Protein AF-A0AAV4F863-F1 (afdb_monomer)

Mean predicted aligned error: 8.53 Å

Sequence (100 aa):
METRATRRLALLKKLAGTTWAIDSSILRRIYTGAVKSTMEHGNTAWATAAKTNTTRLCKVQNSGLRLITGAMKTTPIEEMKIYSNIRPLDNRGDEKICTQ

Organism: NCBI:txid1093978

Foldseek 3Di:
DLVQLVVLLVVLLVVLVVDPPDQLVNSLVSCCVRNVVVVLVCVVVVLPDDLVVLQSSLVSVLSSLCSSVVDDPPDQSVVSCVVSVDDDRPDVPPPPSNRD

Radius of gyration: 13.15 Å; Cα contacts (8 Å, |Δi|>4): 69; chains: 1; bounding box: 24×20×40 Å

pLDDT: mean 71.77, std 11.42, range [39.84, 85.94]

Secondary structure (DSSP, 8-state):
-HHHHHHHHHHHHHHHHH-TT--HHHHHHHIIIIIIHHHHTTGGGTTT--HHHHHHHHHHHHHHHHHHHT--TTS-HHHHHHHHTPPPP--TT-TTTT--

Structure (mmCIF, N/CA/C/O backbone):
data_AF-A0AAV4F863-F1
#
_entry.id   AF-A0AAV4F863-F1
#
loop_
_atom_site.group_PDB
_atom_site.id
_atom_site.type_symbol
_atom_site.label_atom_id
_atom_site.label_alt_id
_atom_site.label_comp_id
_atom_site.label_asym_id
_atom_site.label_entity_id
_atom_site.label_seq_id
_atom_site.pdbx_PDB_ins_code
_atom_site.Cartn_x
_atom_site.Cartn_y
_atom_site.Cartn_z
_atom_site.occupancy
_atom_site.B_iso_or_equiv
_atom_site.auth_seq_id
_atom_site.auth_comp_id
_atom_site.auth_asym_id
_atom_site.auth_atom_id
_atom_site.pdbx_PDB_model_num
ATOM 1 N N . MET A 1 1 ? 7.396 1.927 12.871 1.00 57.34 1 MET A N 1
ATOM 2 C CA . MET A 1 1 ? 7.192 0.931 11.790 1.00 57.34 1 MET A CA 1
ATOM 3 C C . MET A 1 1 ? 6.351 1.480 10.640 1.00 57.34 1 MET A C 1
ATOM 5 O O . MET A 1 1 ? 6.788 1.359 9.502 1.00 57.34 1 MET A O 1
ATOM 9 N N . GLU A 1 2 ? 5.231 2.164 10.907 1.00 62.75 2 GLU A N 1
ATOM 10 C CA . GLU A 1 2 ? 4.397 2.825 9.878 1.00 62.75 2 GLU A CA 1
ATOM 11 C C . GLU A 1 2 ? 5.213 3.713 8.915 1.00 62.75 2 GLU A C 1
ATOM 13 O O . GLU A 1 2 ? 5.100 3.585 7.700 1.00 62.75 2 GLU A O 1
ATOM 18 N N . THR A 1 3 ? 6.147 4.514 9.441 1.00 72.00 3 THR A N 1
ATOM 19 C CA . THR A 1 3 ? 7.052 5.371 8.651 1.00 72.00 3 THR A CA 1
ATOM 20 C C . THR A 1 3 ? 7.941 4.594 7.673 1.00 72.00 3 THR A C 1
ATOM 22 O O . THR A 1 3 ? 8.343 5.123 6.641 1.00 72.00 3 THR A O 1
ATOM 25 N N . ARG A 1 4 ? 8.282 3.333 7.979 1.00 77.88 4 ARG A N 1
ATOM 26 C CA . ARG A 1 4 ? 9.069 2.476 7.076 1.00 77.88 4 ARG A CA 1
ATOM 27 C C . ARG A 1 4 ? 8.190 1.943 5.945 1.00 77.88 4 ARG A C 1
ATOM 29 O O . ARG A 1 4 ? 8.621 1.965 4.794 1.00 77.88 4 ARG A O 1
ATOM 36 N N . ALA A 1 5 ? 6.958 1.532 6.254 1.00 77.44 5 ALA A N 1
ATOM 37 C CA . ALA A 1 5 ? 5.992 1.071 5.258 1.00 77.44 5 ALA A CA 1
ATOM 38 C C . ALA A 1 5 ? 5.589 2.197 4.290 1.00 77.44 5 ALA A C 1
ATOM 40 O O . ALA A 1 5 ? 5.601 1.990 3.079 1.00 77.44 5 ALA A O 1
ATOM 41 N N . THR A 1 6 ? 5.332 3.411 4.789 1.00 80.31 6 THR A N 1
ATOM 42 C CA . THR A 1 6 ? 4.990 4.569 3.944 1.00 80.31 6 THR A CA 1
ATOM 43 C C . THR A 1 6 ? 6.149 5.009 3.053 1.00 80.31 6 THR A C 1
ATOM 45 O O . THR A 1 6 ? 5.928 5.306 1.882 1.00 80.31 6 THR A O 1
ATOM 48 N N . ARG A 1 7 ? 7.396 4.980 3.547 1.00 83.06 7 ARG A N 1
ATOM 49 C CA . ARG A 1 7 ? 8.590 5.226 2.716 1.00 83.06 7 ARG A CA 1
ATOM 50 C C . ARG A 1 7 ? 8.736 4.187 1.603 1.00 83.06 7 ARG A C 1
ATOM 52 O O . ARG A 1 7 ? 8.960 4.561 0.455 1.00 83.06 7 ARG A O 1
ATOM 59 N N . ARG A 1 8 ? 8.566 2.896 1.915 1.00 83.31 8 ARG A N 1
ATOM 60 C CA . ARG A 1 8 ? 8.598 1.815 0.911 1.00 83.31 8 ARG A CA 1
ATOM 61 C C . ARG A 1 8 ? 7.475 1.967 -0.117 1.00 83.31 8 ARG A C 1
ATOM 63 O O . ARG A 1 8 ? 7.719 1.794 -1.305 1.00 83.31 8 ARG A O 1
ATOM 70 N N . LEU A 1 9 ? 6.284 2.376 0.314 1.00 84.06 9 LEU A N 1
ATOM 71 C CA . LEU A 1 9 ? 5.162 2.671 -0.576 1.00 84.06 9 LEU A CA 1
ATOM 72 C C . LEU A 1 9 ? 5.434 3.893 -1.467 1.00 84.06 9 LEU A C 1
ATOM 74 O O . LEU A 1 9 ? 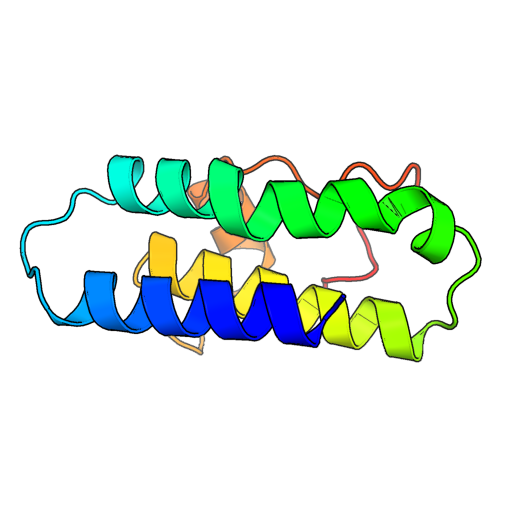5.097 3.874 -2.645 1.00 84.06 9 LEU A O 1
ATOM 78 N N . ALA A 1 10 ? 6.090 4.933 -0.950 1.00 84.62 10 ALA A N 1
ATOM 79 C CA . ALA A 1 10 ? 6.497 6.088 -1.749 1.00 84.62 10 ALA A CA 1
ATOM 80 C C . ALA A 1 10 ? 7.536 5.716 -2.821 1.00 84.62 10 ALA A C 1
ATOM 82 O O . ALA A 1 10 ? 7.448 6.204 -3.946 1.00 84.62 10 ALA A O 1
ATOM 83 N N . LEU A 1 11 ? 8.482 4.824 -2.506 1.00 83.88 11 LEU A N 1
ATOM 84 C CA . LEU A 1 11 ? 9.424 4.272 -3.487 1.00 83.88 11 LEU A CA 1
ATOM 85 C C . LEU A 1 11 ? 8.703 3.435 -4.545 1.00 83.88 11 LEU A C 1
ATOM 87 O O . LEU A 1 11 ? 8.927 3.638 -5.734 1.00 83.88 11 LEU A O 1
ATOM 91 N N . LEU A 1 12 ? 7.781 2.567 -4.121 1.00 82.75 12 LEU A N 1
ATOM 92 C CA . LEU A 1 12 ? 6.929 1.796 -5.024 1.00 82.75 12 LEU A CA 1
ATOM 93 C C . LEU A 1 12 ? 6.137 2.717 -5.962 1.00 82.75 12 LEU A C 1
ATOM 95 O O . LEU A 1 12 ? 6.020 2.437 -7.148 1.00 82.75 12 LEU A O 1
ATOM 99 N N . LYS A 1 13 ? 5.636 3.847 -5.447 1.00 82.12 13 LYS A N 1
ATOM 100 C CA . LYS A 1 13 ? 4.900 4.850 -6.226 1.00 82.12 13 LYS A CA 1
ATOM 101 C C . LYS A 1 13 ? 5.781 5.554 -7.252 1.00 82.12 13 LYS A C 1
ATOM 103 O O . LYS A 1 13 ? 5.323 5.796 -8.363 1.00 82.12 13 LYS A O 1
ATOM 108 N N . LYS A 1 14 ? 7.029 5.871 -6.894 1.00 82.00 14 LYS A N 1
ATOM 109 C CA . LYS A 1 14 ? 8.008 6.399 -7.850 1.00 82.00 14 LYS A CA 1
ATOM 110 C C . LYS A 1 14 ? 8.277 5.377 -8.952 1.00 82.00 14 LYS A C 1
ATOM 112 O O . LYS A 1 14 ? 8.121 5.720 -10.111 1.00 82.00 14 LYS A O 1
ATOM 117 N N . LEU A 1 15 ? 8.552 4.121 -8.594 1.00 77.31 15 LEU A N 1
ATOM 118 C CA . LEU A 1 15 ? 8.783 3.038 -9.557 1.00 77.31 15 LEU A CA 1
ATOM 119 C C . LEU A 1 15 ? 7.593 2.847 -10.508 1.00 77.31 15 LEU A C 1
ATOM 121 O O . LEU A 1 15 ? 7.775 2.859 -11.719 1.00 77.31 15 LEU A O 1
ATOM 125 N N . ALA A 1 16 ? 6.371 2.774 -9.979 1.00 72.12 16 ALA A N 1
ATOM 126 C CA . ALA A 1 16 ? 5.160 2.651 -10.789 1.00 72.12 16 ALA A CA 1
ATOM 127 C C . ALA A 1 16 ? 4.941 3.838 -11.749 1.00 72.12 16 ALA A C 1
ATOM 129 O O . ALA A 1 16 ? 4.367 3.657 -12.815 1.00 72.12 16 ALA A O 1
ATOM 130 N N . GLY A 1 17 ? 5.386 5.047 -11.384 1.00 69.06 17 GLY A N 1
ATOM 131 C CA . GLY A 1 17 ? 5.282 6.235 -12.235 1.00 69.06 17 GLY A CA 1
ATOM 132 C C . GLY A 1 17 ? 6.422 6.400 -13.245 1.00 69.06 17 GLY A C 1
ATOM 133 O O . GLY A 1 17 ? 6.243 7.083 -14.246 1.00 69.06 17 GLY A O 1
ATOM 134 N N . THR A 1 18 ? 7.594 5.808 -12.994 1.00 66.81 18 THR A N 1
ATOM 135 C CA . THR A 1 18 ? 8.776 5.950 -13.865 1.00 66.81 18 THR A CA 1
ATOM 136 C C . THR A 1 18 ? 8.779 4.947 -15.017 1.00 66.81 18 THR A C 1
ATOM 138 O O . THR A 1 18 ? 9.293 5.238 -16.092 1.00 66.81 18 THR A O 1
ATOM 141 N N . THR A 1 19 ? 8.188 3.773 -14.826 1.00 55.06 19 THR A N 1
ATOM 142 C CA . THR A 1 19 ? 8.175 2.705 -15.830 1.00 55.06 19 THR A CA 1
ATOM 143 C C . THR A 1 19 ? 6.744 2.375 -16.215 1.00 55.06 19 THR A C 1
ATOM 145 O O . THR A 1 19 ? 6.067 1.595 -15.552 1.00 55.06 19 THR A O 1
ATOM 148 N N . TRP A 1 20 ? 6.325 2.946 -17.339 1.00 53.47 20 TRP A N 1
ATOM 149 C CA . TRP A 1 20 ? 5.068 2.687 -18.044 1.00 53.47 20 TRP A CA 1
ATOM 150 C C . TRP A 1 20 ? 4.852 1.209 -18.443 1.00 53.47 20 TRP A C 1
ATOM 152 O O . TRP A 1 20 ? 3.764 0.857 -18.881 1.00 53.47 20 TRP A O 1
ATOM 162 N N . ALA A 1 21 ? 5.864 0.350 -18.265 1.00 58.50 21 ALA A N 1
ATOM 163 C CA . ALA A 1 21 ? 5.859 -1.069 -18.622 1.00 58.50 21 ALA A CA 1
ATOM 164 C C . ALA A 1 21 ? 6.177 -2.017 -17.444 1.00 58.50 21 ALA A C 1
ATOM 166 O O . ALA A 1 21 ? 6.602 -3.150 -17.665 1.00 58.50 21 ALA A O 1
ATOM 167 N N . ILE A 1 22 ? 6.021 -1.588 -16.182 1.00 63.31 22 ILE A N 1
ATOM 168 C CA . ILE A 1 22 ? 6.038 -2.558 -15.075 1.00 63.31 22 ILE A CA 1
ATOM 169 C C . ILE A 1 22 ? 4.713 -3.314 -15.075 1.00 63.31 22 ILE A C 1
ATOM 171 O O . ILE A 1 2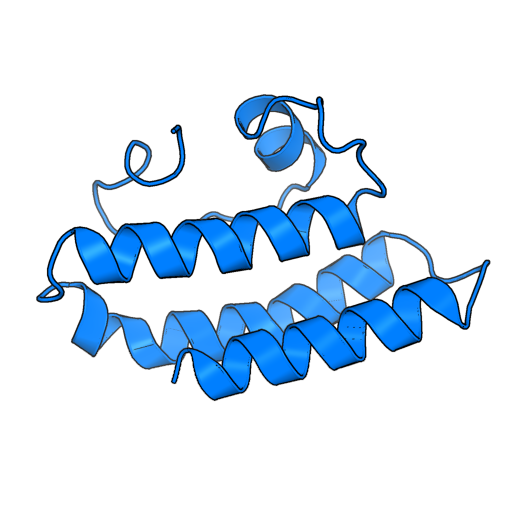2 ? 3.656 -2.745 -14.809 1.00 63.31 22 ILE A O 1
ATOM 175 N N . ASP A 1 23 ? 4.800 -4.617 -15.328 1.00 76.31 23 ASP A N 1
ATOM 176 C CA . ASP A 1 23 ? 3.678 -5.533 -15.186 1.00 76.31 23 ASP A CA 1
ATOM 177 C C . ASP A 1 23 ? 3.140 -5.516 -13.743 1.00 76.31 23 ASP A C 1
ATOM 179 O O . ASP A 1 23 ? 3.904 -5.505 -12.764 1.00 76.31 23 ASP A O 1
ATOM 183 N N . SER A 1 24 ? 1.812 -5.538 -13.591 1.00 74.56 24 SER A N 1
ATOM 184 C CA . SER A 1 24 ? 1.146 -5.511 -12.284 1.00 74.56 24 SER A CA 1
ATOM 185 C C . SER A 1 24 ? 1.617 -6.641 -11.356 1.00 74.56 24 SER A C 1
ATOM 187 O O . SER A 1 24 ? 1.601 -6.476 -10.134 1.00 74.56 24 SER A O 1
ATOM 189 N N . SER A 1 25 ? 2.087 -7.772 -11.896 1.00 78.69 25 SER A N 1
ATOM 190 C CA . SER A 1 25 ? 2.655 -8.883 -11.123 1.00 78.69 25 SER A CA 1
ATOM 191 C C . SER A 1 25 ? 3.987 -8.535 -10.451 1.00 78.69 25 SER A C 1
ATOM 193 O O . SER A 1 25 ? 4.209 -8.909 -9.296 1.00 78.69 25 SER A O 1
ATOM 195 N N . ILE A 1 26 ? 4.856 -7.768 -11.114 1.00 81.75 26 ILE A N 1
ATOM 196 C CA . ILE A 1 26 ? 6.142 -7.327 -10.557 1.00 81.75 26 ILE A CA 1
ATOM 197 C C . ILE A 1 26 ? 5.877 -6.330 -9.431 1.00 81.75 26 ILE A C 1
ATOM 199 O O . ILE A 1 26 ? 6.428 -6.459 -8.334 1.00 81.75 26 ILE A O 1
ATOM 203 N N . LEU A 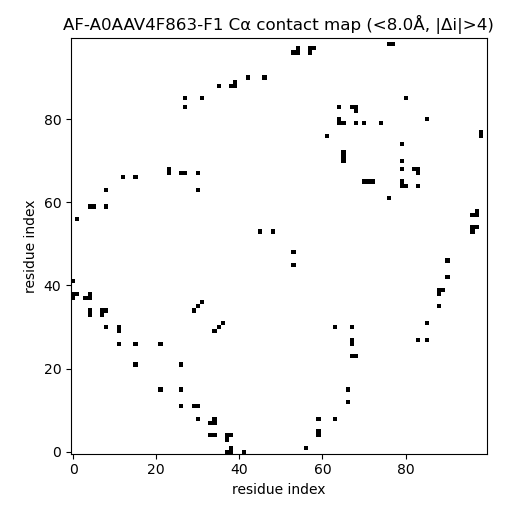1 27 ? 4.964 -5.385 -9.664 1.00 80.12 27 LEU A N 1
ATOM 204 C CA . LEU A 1 27 ? 4.575 -4.396 -8.664 1.00 80.12 27 LEU A CA 1
ATOM 205 C C . LEU A 1 27 ? 3.953 -5.063 -7.427 1.00 80.12 27 LEU A C 1
ATOM 207 O O . LEU A 1 27 ? 4.287 -4.711 -6.292 1.00 80.12 27 LEU A O 1
ATOM 211 N N . ARG A 1 28 ? 3.133 -6.101 -7.643 1.00 83.38 28 ARG A N 1
ATOM 212 C CA . ARG A 1 28 ? 2.584 -6.969 -6.593 1.00 83.38 28 ARG A CA 1
ATOM 213 C C . ARG A 1 28 ? 3.687 -7.667 -5.799 1.00 83.38 28 ARG A C 1
ATOM 215 O O . ARG A 1 28 ? 3.643 -7.681 -4.570 1.00 83.38 28 ARG A O 1
ATOM 222 N N . ARG A 1 29 ? 4.691 -8.225 -6.478 1.00 84.62 29 ARG A N 1
ATOM 223 C CA . ARG A 1 29 ? 5.791 -8.966 -5.843 1.00 84.62 29 ARG A CA 1
ATOM 224 C C . ARG A 1 29 ? 6.664 -8.057 -4.978 1.00 84.62 29 ARG A C 1
ATOM 2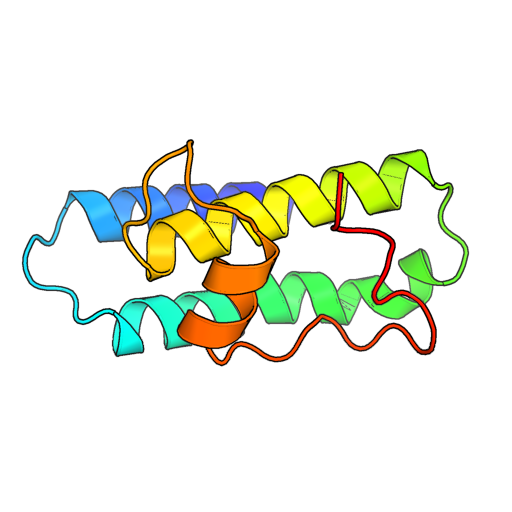26 O O . ARG A 1 29 ? 6.965 -8.410 -3.838 1.00 84.62 29 ARG A O 1
ATOM 233 N N . ILE A 1 30 ? 6.992 -6.863 -5.473 1.00 84.94 30 ILE A N 1
ATOM 234 C CA . ILE A 1 30 ? 7.746 -5.850 -4.719 1.00 84.94 30 ILE A CA 1
ATOM 235 C C . ILE A 1 30 ? 6.928 -5.364 -3.518 1.00 84.94 30 ILE A C 1
ATOM 237 O O . ILE A 1 30 ? 7.459 -5.261 -2.412 1.00 84.94 30 ILE A O 1
ATOM 241 N N . TYR A 1 31 ? 5.629 -5.107 -3.698 1.00 85.94 31 TYR A N 1
ATOM 242 C CA . TYR A 1 31 ? 4.753 -4.722 -2.595 1.00 85.94 31 TYR A CA 1
ATOM 243 C C . TYR A 1 31 ? 4.714 -5.780 -1.486 1.00 85.94 31 TYR A C 1
ATOM 245 O O . TYR A 1 31 ? 4.915 -5.444 -0.316 1.00 85.94 31 TYR A O 1
ATOM 253 N N . THR A 1 32 ? 4.513 -7.051 -1.840 1.00 83.75 32 THR A N 1
ATOM 254 C CA . THR A 1 32 ? 4.489 -8.156 -0.874 1.00 83.75 32 THR A CA 1
ATOM 255 C C . THR A 1 32 ? 5.833 -8.298 -0.153 1.00 83.75 32 THR A C 1
ATOM 257 O O . T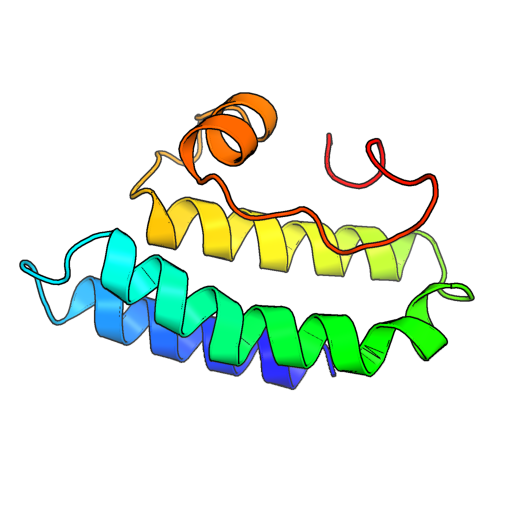HR A 1 32 ? 5.879 -8.351 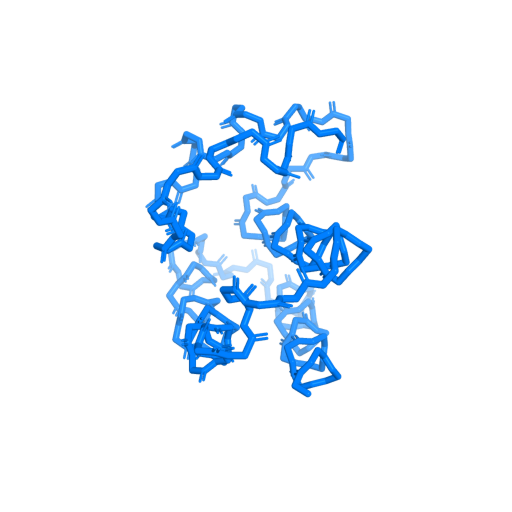1.073 1.00 83.75 32 THR A O 1
ATOM 260 N N . GLY A 1 33 ? 6.950 -8.277 -0.883 1.00 83.62 33 GLY A N 1
ATOM 261 C CA . GLY A 1 33 ? 8.275 -8.437 -0.279 1.00 83.62 33 GLY A CA 1
ATOM 262 C C . GLY A 1 33 ? 8.710 -7.255 0.594 1.00 83.62 33 GLY A C 1
ATOM 263 O O . GLY A 1 33 ? 9.337 -7.443 1.631 1.00 83.62 33 GLY A O 1
ATOM 264 N N . ALA A 1 34 ? 8.373 -6.023 0.205 1.00 83.56 34 ALA A N 1
ATOM 265 C CA . ALA A 1 34 ? 8.865 -4.832 0.887 1.00 83.56 34 ALA A CA 1
ATOM 266 C C . ALA A 1 34 ? 7.849 -4.261 1.882 1.00 83.56 34 ALA A C 1
ATOM 268 O O . ALA A 1 34 ? 8.184 -4.026 3.046 1.00 83.56 34 ALA A O 1
ATOM 269 N N . VAL A 1 35 ? 6.622 -3.990 1.443 1.00 82.06 35 VAL A N 1
ATOM 270 C CA . VAL A 1 35 ? 5.611 -3.314 2.265 1.00 82.06 35 VAL A CA 1
ATOM 271 C C . VAL A 1 35 ? 4.917 -4.325 3.172 1.00 82.06 35 VAL A C 1
ATOM 273 O O . VAL A 1 35 ? 4.921 -4.124 4.385 1.00 82.06 35 VAL A O 1
ATOM 276 N N . LYS A 1 36 ? 4.411 -5.438 2.619 1.00 81.25 36 LYS A N 1
ATOM 277 C CA . LYS A 1 36 ? 3.701 -6.469 3.397 1.00 81.25 36 LYS A CA 1
ATOM 278 C C . LYS A 1 36 ? 4.601 -7.136 4.435 1.00 81.25 36 LYS A C 1
ATOM 280 O O . LYS A 1 36 ? 4.210 -7.191 5.587 1.00 81.25 36 LYS A O 1
ATOM 285 N N . SER A 1 37 ? 5.839 -7.487 4.093 1.00 82.44 37 SER A N 1
ATOM 286 C CA . SER A 1 37 ? 6.787 -8.038 5.077 1.00 82.44 37 SER A CA 1
ATOM 287 C C . SER A 1 37 ? 7.083 -7.077 6.244 1.00 82.44 37 SER A C 1
ATOM 289 O O . SER A 1 37 ? 7.129 -7.491 7.399 1.00 82.44 37 SER A O 1
ATOM 291 N N . THR A 1 38 ? 7.225 -5.768 5.977 1.00 81.75 38 THR A N 1
ATOM 292 C CA . THR A 1 38 ? 7.419 -4.764 7.052 1.00 81.75 38 THR A CA 1
ATOM 293 C C . THR A 1 38 ? 6.190 -4.666 7.945 1.00 81.75 38 THR A C 1
ATOM 295 O O . THR A 1 38 ? 6.305 -4.376 9.135 1.00 81.75 38 THR A O 1
ATOM 298 N N . MET A 1 39 ? 5.020 -4.860 7.339 1.00 75.81 39 MET A N 1
ATOM 299 C CA . MET A 1 39 ? 3.757 -4.915 8.039 1.00 75.81 39 MET A CA 1
ATOM 300 C C . MET A 1 39 ? 3.697 -6.179 8.915 1.00 75.81 39 MET A C 1
ATOM 302 O O . MET A 1 39 ? 3.673 -6.074 10.132 1.00 75.81 39 MET A O 1
ATOM 306 N N . GLU A 1 40 ? 3.831 -7.368 8.341 1.00 76.56 40 GLU A N 1
ATOM 307 C CA . GLU A 1 40 ? 3.787 -8.650 9.063 1.00 76.56 40 GLU A CA 1
ATOM 308 C C . GLU A 1 40 ? 4.809 -8.745 10.208 1.00 76.56 40 GLU A C 1
ATOM 310 O O . GLU A 1 40 ? 4.511 -9.302 11.260 1.00 76.56 40 GLU A O 1
ATOM 315 N N . HIS A 1 41 ? 5.987 -8.132 10.069 1.00 77.00 41 HIS A N 1
ATOM 316 C CA . HIS A 1 41 ? 6.974 -8.079 11.151 1.00 77.00 41 HIS A CA 1
ATOM 317 C C . HIS A 1 41 ? 6.502 -7.274 12.378 1.00 77.00 41 HIS A C 1
ATOM 319 O O . HIS A 1 41 ? 6.962 -7.504 13.492 1.00 77.00 41 HIS A O 1
ATOM 325 N N . GLY A 1 42 ? 5.585 -6.323 12.191 1.00 69.44 42 GLY A N 1
ATOM 326 C CA . GLY A 1 42 ? 4.965 -5.553 13.268 1.00 69.44 42 GLY A CA 1
ATOM 327 C C . GLY A 1 42 ? 3.761 -6.235 13.921 1.00 69.44 42 GLY A C 1
ATOM 328 O O . GLY A 1 42 ? 3.200 -5.650 14.843 1.00 69.44 42 GLY A O 1
ATOM 329 N N . ASN A 1 43 ? 3.361 -7.432 13.474 1.00 65.06 43 ASN A N 1
ATOM 330 C CA . ASN A 1 43 ? 2.073 -8.036 13.830 1.00 65.06 43 ASN A CA 1
ATOM 331 C C . ASN A 1 43 ? 1.892 -8.297 15.335 1.00 65.06 43 ASN A C 1
ATOM 333 O O . ASN A 1 43 ? 0.819 -8.079 15.894 1.00 65.06 43 ASN A O 1
ATOM 337 N N . THR A 1 44 ? 2.965 -8.660 16.037 1.00 64.81 44 THR A N 1
ATOM 338 C CA . THR A 1 44 ? 2.951 -8.837 17.500 1.00 64.81 44 THR A CA 1
ATOM 339 C C . THR A 1 44 ? 2.612 -7.550 18.252 1.00 64.81 44 THR A C 1
ATOM 341 O O . THR A 1 44 ? 1.955 -7.602 19.287 1.00 64.81 44 THR A O 1
ATOM 344 N N . ALA A 1 45 ? 2.998 -6.389 17.718 1.00 65.12 45 ALA A N 1
ATOM 345 C CA . ALA A 1 45 ? 2.647 -5.085 18.277 1.00 65.12 45 ALA A CA 1
ATOM 346 C C . ALA A 1 45 ? 1.235 -4.619 17.874 1.00 65.12 45 ALA A C 1
ATOM 348 O O . ALA A 1 45 ? 0.776 -3.577 18.338 1.00 65.12 45 ALA A O 1
ATOM 349 N N . TRP A 1 46 ? 0.561 -5.341 16.976 1.00 63.84 46 TRP A N 1
ATOM 350 C CA . TRP A 1 46 ? -0.737 -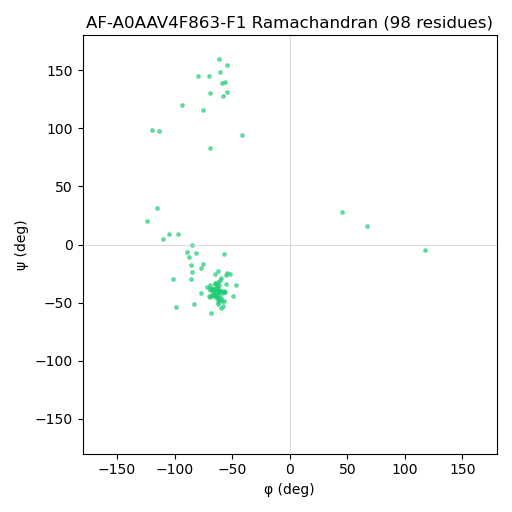4.956 16.422 1.00 63.84 46 TRP A CA 1
ATOM 351 C C . TRP A 1 46 ? -1.904 -5.690 17.044 1.00 63.84 46 TRP A C 1
ATOM 353 O O . TRP A 1 46 ? -2.967 -5.090 17.173 1.00 63.84 46 TRP A O 1
ATOM 363 N N . ALA A 1 47 ? -1.690 -6.924 17.503 1.00 61.81 47 ALA A N 1
ATOM 364 C CA . ALA A 1 47 ? -2.683 -7.670 18.272 1.00 61.81 47 ALA A CA 1
ATOM 365 C C . ALA A 1 47 ? -3.174 -6.899 19.517 1.00 61.81 47 ALA A C 1
ATOM 367 O O . ALA A 1 47 ? -4.289 -7.108 19.982 1.00 61.81 47 ALA A O 1
ATOM 368 N N . THR A 1 48 ? -2.357 -5.978 20.035 1.00 63.09 48 THR A N 1
ATOM 369 C CA . THR A 1 48 ? -2.645 -5.120 21.195 1.00 63.09 48 THR A CA 1
ATOM 370 C C . THR A 1 48 ? -2.851 -3.643 20.836 1.00 63.09 48 THR A C 1
ATOM 372 O O . THR A 1 48 ? -3.001 -2.808 21.729 1.00 63.09 48 THR A O 1
ATOM 375 N N . ALA A 1 49 ? -2.849 -3.279 19.550 1.00 64.25 49 ALA A N 1
ATOM 376 C CA . ALA A 1 49 ? -2.901 -1.881 19.137 1.00 64.25 49 ALA A CA 1
ATOM 377 C C . ALA A 1 49 ? -4.321 -1.291 19.184 1.00 64.25 49 ALA A C 1
ATOM 379 O O . ALA A 1 49 ? -5.312 -1.938 18.853 1.00 64.25 49 ALA A O 1
ATOM 380 N N . ALA A 1 50 ? -4.408 -0.006 19.539 1.00 68.06 50 ALA A N 1
ATOM 381 C CA . ALA A 1 50 ? -5.654 0.753 19.508 1.00 68.06 50 ALA A CA 1
ATOM 382 C C . ALA A 1 50 ? -6.247 0.822 18.087 1.00 68.06 50 ALA A C 1
ATOM 384 O O . ALA A 1 50 ? -5.507 0.927 17.106 1.00 68.06 50 ALA A O 1
ATOM 385 N N . LYS A 1 51 ? -7.586 0.872 17.984 1.00 69.12 51 LYS A N 1
ATOM 386 C CA . LYS A 1 51 ? -8.345 0.944 16.712 1.00 69.12 51 LYS A CA 1
ATOM 387 C C . LYS A 1 51 ? -7.803 1.993 15.729 1.00 69.12 51 LYS A C 1
ATOM 389 O O . LYS A 1 51 ? -7.790 1.771 14.523 1.00 69.12 51 LYS A O 1
ATOM 394 N N . THR A 1 52 ? -7.308 3.118 16.243 1.00 67.81 52 THR A N 1
ATOM 395 C CA . THR A 1 52 ? -6.712 4.208 15.456 1.00 67.81 52 THR A CA 1
ATOM 396 C C . THR A 1 52 ? -5.459 3.783 14.687 1.00 67.81 52 THR A C 1
ATOM 398 O O . THR A 1 52 ? -5.257 4.218 13.553 1.00 67.81 52 THR A O 1
ATOM 401 N N . ASN A 1 53 ? -4.626 2.920 15.268 1.00 71.75 53 ASN A N 1
ATOM 402 C CA . ASN A 1 53 ? -3.414 2.416 14.631 1.00 71.75 53 ASN A CA 1
ATOM 403 C C . ASN A 1 53 ? -3.758 1.424 13.507 1.00 71.75 53 ASN A C 1
ATOM 405 O O . ASN A 1 53 ? -3.148 1.455 12.438 1.00 71.75 53 ASN A O 1
ATOM 409 N N . THR A 1 54 ? -4.800 0.611 13.702 1.00 73.50 54 THR A N 1
ATOM 410 C CA . THR A 1 54 ? -5.277 -0.342 12.692 1.00 73.50 54 THR A CA 1
ATOM 411 C C . THR A 1 54 ? -5.908 0.366 11.490 1.00 73.50 54 THR A C 1
ATOM 413 O O . THR A 1 54 ? -5.613 0.018 10.348 1.00 73.50 54 THR A O 1
ATOM 416 N N . THR A 1 55 ? -6.670 1.448 11.704 1.00 76.31 55 THR A N 1
ATOM 417 C CA . THR A 1 55 ? -7.190 2.288 10.606 1.00 76.31 55 THR A CA 1
ATOM 418 C C . THR A 1 55 ? -6.069 2.917 9.773 1.00 76.31 55 THR A C 1
ATOM 420 O O . THR A 1 55 ? -6.156 2.975 8.544 1.00 76.31 55 THR A O 1
ATOM 423 N N . ARG A 1 56 ? -4.990 3.394 10.410 1.00 77.00 56 ARG A N 1
ATOM 424 C CA . ARG A 1 56 ? -3.834 3.962 9.692 1.00 77.00 56 ARG A CA 1
ATOM 425 C C . ARG A 1 56 ? -3.141 2.914 8.827 1.00 77.00 56 ARG A C 1
ATOM 427 O O . ARG A 1 56 ? -2.811 3.199 7.676 1.00 77.00 56 ARG A O 1
ATOM 434 N N . LEU A 1 57 ? -2.988 1.698 9.343 1.00 76.31 57 LEU A N 1
ATOM 435 C CA . LEU A 1 57 ? -2.424 0.579 8.596 1.00 76.31 57 LEU A CA 1
ATOM 436 C C . LEU A 1 57 ? -3.277 0.228 7.370 1.00 76.31 57 LEU A C 1
ATOM 438 O O . LEU A 1 57 ? -2.755 0.104 6.262 1.00 76.31 57 LEU A O 1
ATOM 442 N N . CYS A 1 58 ? -4.596 0.181 7.553 1.00 78.38 58 CYS A N 1
ATOM 443 C CA . CYS A 1 58 ? -5.551 -0.041 6.477 1.00 78.38 58 CYS A CA 1
ATOM 444 C C . CYS A 1 58 ? -5.436 0.992 5.353 1.00 78.38 58 CYS A C 1
ATOM 446 O O . CYS A 1 58 ? -5.415 0.635 4.175 1.00 78.38 58 CYS A O 1
ATOM 448 N N . LYS A 1 59 ? -5.234 2.271 5.688 1.00 82.12 59 LYS A N 1
ATOM 449 C CA . LYS A 1 59 ? -4.979 3.318 4.683 1.00 82.12 59 LYS A CA 1
ATOM 450 C C . LYS A 1 59 ? -3.701 3.066 3.877 1.00 82.12 59 LYS A C 1
ATOM 452 O O . LYS A 1 59 ? -3.692 3.295 2.664 1.00 82.12 59 LYS A O 1
ATOM 457 N N . VAL A 1 60 ? -2.631 2.591 4.519 1.00 82.75 60 VAL A N 1
ATOM 458 C CA . VAL A 1 60 ? -1.369 2.241 3.840 1.00 82.75 60 VAL A CA 1
ATOM 459 C C . VAL A 1 60 ? -1.570 1.032 2.926 1.00 82.75 60 VAL A C 1
ATOM 461 O O . VAL A 1 60 ? -1.134 1.061 1.773 1.00 82.75 60 VAL A O 1
ATOM 464 N N . GLN A 1 61 ? -2.278 0.004 3.396 1.00 81.50 61 GLN A N 1
ATOM 465 C CA . GLN A 1 61 ? -2.584 -1.181 2.601 1.00 81.50 61 GLN A CA 1
ATOM 466 C C . GLN A 1 61 ? -3.431 -0.835 1.372 1.00 81.50 61 GLN A C 1
ATOM 468 O O . GLN A 1 61 ? -3.019 -1.128 0.250 1.00 81.50 61 GLN A O 1
ATOM 473 N N . ASN A 1 62 ? -4.540 -0.118 1.559 1.00 83.75 62 ASN A N 1
ATOM 474 C CA . ASN A 1 62 ? -5.431 0.303 0.477 1.00 83.75 62 ASN A CA 1
ATOM 475 C C . ASN A 1 62 ? -4.701 1.181 -0.547 1.00 83.75 62 ASN A C 1
ATOM 477 O O . ASN A 1 62 ? -4.868 1.011 -1.753 1.00 83.75 62 ASN A O 1
ATOM 481 N N . SER A 1 63 ? -3.823 2.079 -0.092 1.00 83.44 63 SER A N 1
ATOM 482 C CA . SER A 1 63 ? -2.997 2.894 -0.993 1.00 83.44 63 SER A CA 1
ATOM 483 C C . SER A 1 63 ? -2.043 2.047 -1.839 1.00 83.44 63 SER A C 1
ATOM 485 O O . SER A 1 63 ? -1.831 2.352 -3.011 1.00 83.44 63 SER A O 1
ATOM 487 N N . GLY A 1 64 ? -1.482 0.979 -1.266 1.00 81.94 64 GLY A N 1
ATOM 488 C CA . GLY A 1 64 ? -0.606 0.051 -1.977 1.00 81.94 64 GLY A CA 1
ATOM 489 C C . GLY A 1 64 ? -1.360 -0.796 -2.998 1.00 81.94 64 GLY A C 1
ATOM 490 O O . GLY A 1 64 ? -0.930 -0.897 -4.142 1.00 81.94 64 GLY A O 1
ATOM 491 N N . LEU A 1 65 ? -2.524 -1.327 -2.624 1.00 81.25 65 LEU A N 1
ATOM 492 C CA . LEU A 1 65 ? -3.390 -2.092 -3.525 1.00 81.25 65 LEU A CA 1
ATOM 493 C C . LEU A 1 65 ? -3.830 -1.271 -4.744 1.00 81.25 65 LEU A C 1
ATOM 495 O O . LEU A 1 65 ? -3.793 -1.772 -5.870 1.00 81.25 65 LEU A O 1
ATOM 499 N N . ARG A 1 66 ? -4.173 0.008 -4.536 1.00 83.25 66 ARG A N 1
ATOM 500 C CA . ARG A 1 66 ? -4.543 0.928 -5.625 1.00 83.25 66 ARG A CA 1
ATOM 501 C C . ARG A 1 66 ? -3.384 1.174 -6.574 1.00 83.25 66 ARG A C 1
ATOM 503 O O . ARG A 1 66 ? -3.593 1.256 -7.777 1.00 83.25 66 ARG A O 1
ATOM 510 N N . LEU A 1 67 ? -2.168 1.254 -6.040 1.00 81.25 67 LEU A N 1
ATOM 511 C CA . LEU A 1 67 ? -0.970 1.411 -6.850 1.00 81.25 67 LEU A CA 1
ATOM 512 C C . LEU A 1 67 ? -0.685 0.164 -7.697 1.00 81.25 67 LEU A C 1
ATOM 514 O O . LEU A 1 67 ? -0.387 0.297 -8.874 1.00 81.25 67 LEU A O 1
ATOM 518 N N . ILE A 1 68 ? -0.814 -1.031 -7.114 1.00 79.69 68 ILE A N 1
ATOM 519 C CA . ILE A 1 68 ? -0.572 -2.310 -7.805 1.00 79.69 68 ILE A CA 1
ATOM 520 C C . ILE A 1 68 ? -1.591 -2.548 -8.918 1.00 79.69 68 ILE A C 1
ATOM 522 O O . ILE A 1 68 ? -1.249 -3.044 -9.987 1.00 79.69 68 ILE A O 1
ATOM 526 N N . THR A 1 69 ? -2.847 -2.207 -8.641 1.00 76.31 69 THR A N 1
ATOM 527 C CA . THR A 1 69 ? -3.977 -2.447 -9.544 1.00 76.31 69 THR A CA 1
ATOM 528 C C . THR A 1 69 ? -4.146 -1.327 -10.574 1.00 76.31 69 THR A C 1
ATOM 530 O O . THR A 1 69 ? -4.847 -1.506 -11.560 1.00 76.31 69 THR A O 1
ATOM 533 N N . GLY A 1 70 ? -3.553 -0.151 -10.344 1.00 77.19 70 GLY A N 1
ATOM 534 C CA . GLY A 1 70 ? -3.847 1.053 -11.128 1.00 77.19 70 GLY A CA 1
ATOM 535 C C . GLY A 1 70 ? -5.276 1.581 -10.929 1.00 77.19 70 GLY A C 1
ATOM 536 O O . GLY A 1 70 ? -5.754 2.386 -11.722 1.00 77.19 70 GLY A O 1
ATOM 537 N N . ALA A 1 71 ? -5.973 1.135 -9.878 1.00 76.19 71 ALA A N 1
ATOM 538 C CA . ALA A 1 71 ? -7.391 1.413 -9.668 1.00 76.19 71 ALA A CA 1
ATOM 539 C C . ALA A 1 71 ? -7.672 2.885 -9.310 1.00 76.19 71 ALA A C 1
ATOM 541 O O . ALA A 1 71 ? -6.932 3.549 -8.560 1.00 76.19 71 ALA A O 1
ATOM 542 N N . MET A 1 72 ? -8.814 3.386 -9.791 1.00 71.75 72 MET A N 1
ATOM 543 C CA . MET A 1 72 ? -9.288 4.735 -9.488 1.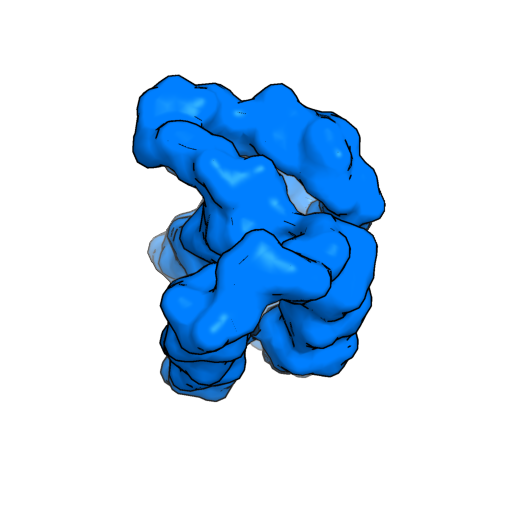00 71.75 72 MET A CA 1
ATOM 544 C C . MET A 1 72 ? -9.538 4.908 -7.979 1.00 71.75 72 MET A C 1
ATOM 546 O O . MET A 1 72 ? -9.657 3.953 -7.213 1.00 71.75 72 MET A O 1
ATOM 550 N N . LYS A 1 73 ? -9.561 6.158 -7.499 1.00 70.00 73 LYS A N 1
ATOM 551 C CA . LYS A 1 73 ? -9.878 6.464 -6.087 1.00 70.00 73 LYS A CA 1
ATOM 552 C C . LYS A 1 73 ? -11.294 6.042 -5.694 1.00 70.00 73 LYS A C 1
ATOM 554 O O . LYS A 1 73 ? -11.539 5.844 -4.514 1.00 70.00 73 LYS A O 1
ATOM 559 N N . THR A 1 74 ? -12.177 5.919 -6.676 1.00 77.12 74 THR A N 1
ATOM 560 C CA . THR A 1 74 ? -13.597 5.597 -6.534 1.00 77.12 74 THR A CA 1
ATOM 561 C C . THR A 1 74 ? -13.881 4.096 -6.514 1.00 77.12 74 THR A C 1
ATOM 563 O O . THR A 1 74 ? -15.001 3.708 -6.204 1.00 77.12 74 THR A O 1
ATOM 566 N N . THR A 1 75 ? -12.901 3.246 -6.843 1.00 76.25 75 THR A N 1
ATOM 567 C CA . THR A 1 75 ? -13.092 1.792 -6.859 1.00 76.25 75 THR A CA 1
ATOM 568 C C . THR A 1 75 ? -13.270 1.262 -5.428 1.00 76.25 75 THR A C 1
ATOM 570 O O . THR A 1 75 ? -12.437 1.582 -4.572 1.00 76.25 75 THR A O 1
ATOM 573 N N . PRO A 1 76 ? -14.303 0.439 -5.157 1.00 77.56 76 PRO A N 1
ATOM 574 C CA . PRO A 1 76 ? -14.500 -0.182 -3.851 1.00 77.56 76 PRO A CA 1
ATOM 575 C C . PRO A 1 76 ? -13.281 -1.004 -3.413 1.00 77.56 76 PRO A C 1
ATOM 577 O O . PRO A 1 76 ? -12.665 -1.716 -4.208 1.00 77.56 76 PRO A O 1
ATOM 580 N N . ILE A 1 77 ? -12.934 -0.920 -2.126 1.00 74.31 77 ILE A N 1
ATOM 581 C CA . ILE A 1 77 ? -11.770 -1.620 -1.557 1.00 74.31 77 ILE A CA 1
ATOM 582 C C . ILE A 1 77 ? -11.957 -3.145 -1.621 1.00 74.31 77 ILE A C 1
ATOM 584 O O . ILE A 1 77 ? -10.981 -3.863 -1.832 1.00 74.31 77 ILE A O 1
ATOM 588 N N . GLU A 1 78 ? -13.193 -3.626 -1.466 1.00 72.12 78 GLU A N 1
ATOM 589 C CA . GLU A 1 78 ? -13.555 -5.049 -1.511 1.00 72.12 78 GLU A CA 1
ATOM 590 C C . GLU A 1 78 ? -13.192 -5.682 -2.865 1.00 72.12 78 GLU A C 1
ATOM 592 O O . GLU A 1 78 ? -12.379 -6.603 -2.931 1.00 72.12 78 GLU A O 1
ATOM 597 N N . GLU A 1 79 ? -13.689 -5.090 -3.954 1.00 73.75 79 GLU A N 1
ATOM 598 C CA . GLU A 1 79 ? -13.409 -5.505 -5.335 1.00 73.75 79 GLU A CA 1
ATOM 599 C C . GLU A 1 79 ? -11.908 -5.510 -5.629 1.00 73.75 79 GLU A C 1
ATOM 601 O O . GLU A 1 79 ? -11.356 -6.423 -6.246 1.00 73.75 79 GLU A O 1
ATOM 606 N N . MET A 1 80 ? -11.205 -4.496 -5.127 1.00 74.88 80 MET A N 1
ATOM 607 C CA . MET A 1 80 ? -9.771 -4.379 -5.330 1.00 74.88 80 MET A CA 1
ATOM 608 C C . MET A 1 80 ? -8.982 -5.455 -4.575 1.00 74.88 80 MET A C 1
ATOM 610 O O . MET A 1 80 ? -7.967 -5.927 -5.089 1.00 74.88 80 MET A O 1
ATOM 614 N N . LYS A 1 81 ? -9.419 -5.876 -3.380 1.00 73.62 81 LYS A N 1
ATOM 615 C CA . LYS A 1 81 ? -8.790 -7.001 -2.668 1.00 73.62 81 LYS A CA 1
ATOM 616 C C . LYS A 1 81 ? -8.903 -8.278 -3.499 1.00 73.62 81 LYS A C 1
ATOM 618 O O . LYS A 1 81 ? -7.874 -8.919 -3.719 1.00 73.62 81 LYS A O 1
ATOM 623 N N . ILE A 1 82 ? -10.100 -8.571 -4.014 1.00 71.19 82 ILE A N 1
ATOM 624 C CA . ILE A 1 82 ? -10.384 -9.738 -4.864 1.00 71.19 82 ILE A CA 1
ATOM 625 C C . ILE A 1 82 ? -9.490 -9.712 -6.110 1.00 71.19 82 ILE A C 1
ATOM 627 O O . ILE A 1 82 ? -8.727 -10.646 -6.348 1.00 71.19 82 ILE A O 1
ATOM 631 N N . TYR A 1 83 ? -9.489 -8.596 -6.843 1.00 71.44 83 TYR A N 1
ATOM 632 C CA . TYR A 1 83 ? -8.685 -8.435 -8.058 1.00 71.44 83 TYR A CA 1
ATOM 633 C C . TYR A 1 83 ? -7.173 -8.505 -7.795 1.00 71.44 83 TYR A C 1
ATOM 635 O O . TYR A 1 83 ? -6.384 -8.987 -8.610 1.00 71.44 83 TYR A O 1
ATOM 643 N N . SER A 1 84 ? -6.731 -8.013 -6.637 1.00 68.38 84 SER A N 1
ATOM 644 C CA . SER A 1 84 ? -5.315 -7.991 -6.296 1.00 68.38 84 SER A CA 1
ATOM 645 C C . SER A 1 84 ? -4.759 -9.366 -5.907 1.00 68.38 84 SER A C 1
ATOM 647 O O . SER A 1 84 ? -3.541 -9.532 -5.895 1.00 68.38 84 SER A O 1
ATOM 649 N N . ASN A 1 85 ? -5.591 -10.356 -5.578 1.00 70.25 85 ASN A N 1
ATOM 650 C CA . ASN A 1 85 ? -5.138 -11.673 -5.107 1.00 70.25 85 ASN A CA 1
ATOM 651 C C . ASN A 1 85 ? -4.015 -11.593 -4.036 1.00 70.25 85 ASN A C 1
ATOM 653 O O . ASN A 1 85 ? -3.132 -12.448 -3.945 1.00 70.25 85 ASN A O 1
ATOM 657 N N . ILE A 1 86 ? -3.971 -10.501 -3.264 1.00 69.19 86 ILE A N 1
ATOM 658 C CA . ILE A 1 86 ? -3.007 -10.304 -2.184 1.00 69.19 86 ILE A CA 1
ATOM 659 C C . ILE A 1 86 ? -3.695 -10.790 -0.925 1.00 69.19 86 ILE A C 1
ATOM 661 O O . ILE A 1 86 ? -4.732 -10.249 -0.540 1.00 69.19 86 ILE A O 1
ATOM 665 N N . ARG A 1 87 ? -3.101 -11.790 -0.262 1.00 66.19 87 ARG A N 1
ATOM 666 C CA . ARG A 1 87 ? -3.621 -12.250 1.026 1.00 66.19 87 ARG A CA 1
ATOM 667 C C . ARG A 1 87 ? -3.730 -11.066 1.993 1.00 66.19 87 ARG A C 1
ATOM 669 O O . ARG A 1 87 ? -2.741 -10.329 2.119 1.00 66.19 87 ARG A O 1
ATOM 676 N N . PRO A 1 88 ? -4.874 -10.890 2.678 1.00 62.69 88 PRO A N 1
ATOM 677 C CA . PRO A 1 88 ? -4.966 -9.925 3.761 1.00 62.69 88 PRO A CA 1
ATOM 678 C C . PRO A 1 88 ? -3.864 -10.202 4.790 1.00 62.69 88 PRO A C 1
ATOM 680 O O . PRO A 1 88 ? -3.314 -11.306 4.860 1.00 62.69 88 PRO A O 1
ATOM 683 N N . LEU A 1 89 ? -3.472 -9.164 5.530 1.00 62.34 89 LEU A N 1
ATOM 684 C CA . LEU A 1 89 ? -2.584 -9.351 6.672 1.00 62.34 89 LEU A CA 1
ATOM 685 C C . LEU A 1 89 ? -3.275 -10.331 7.620 1.00 62.34 89 LEU A C 1
ATOM 687 O O . LEU A 1 89 ? -4.462 -10.166 7.901 1.00 62.34 89 LEU A O 1
ATOM 691 N N . ASP A 1 90 ? -2.557 -11.385 8.004 1.00 53.50 90 ASP A N 1
ATOM 692 C CA . ASP A 1 90 ? -3.071 -12.461 8.847 1.00 53.50 90 ASP A CA 1
ATOM 693 C C . ASP A 1 90 ? -3.298 -11.920 10.261 1.00 53.50 90 ASP A C 1
ATOM 695 O O . ASP A 1 90 ? -2.451 -11.997 11.151 1.00 53.50 90 ASP A O 1
ATOM 699 N N . ASN A 1 91 ? -4.452 -11.290 10.428 1.00 50.16 91 ASN A N 1
ATOM 700 C CA . ASN A 1 91 ? -5.012 -10.943 11.711 1.00 50.16 91 ASN A CA 1
ATOM 701 C C . ASN A 1 91 ? -6.269 -11.793 11.837 1.00 50.16 91 ASN A C 1
ATOM 703 O O . ASN A 1 91 ? -7.315 -11.490 11.260 1.00 50.16 91 ASN A O 1
ATOM 707 N N . ARG A 1 92 ? -6.115 -12.912 12.546 1.00 47.81 92 ARG A N 1
ATOM 708 C CA . ARG A 1 92 ? -7.175 -13.795 13.037 1.00 47.81 92 ARG A CA 1
ATOM 709 C C . ARG A 1 92 ? -8.357 -12.961 13.570 1.00 47.81 92 ARG A C 1
ATOM 711 O O . ARG A 1 92 ? -8.345 -12.567 14.728 1.00 47.81 92 ARG A O 1
ATOM 718 N N . GLY A 1 93 ? -9.366 -12.713 12.729 1.00 45.69 93 GLY A N 1
ATOM 719 C CA . GLY A 1 93 ? -10.654 -12.114 13.114 1.00 45.69 93 GLY A CA 1
ATOM 720 C C . GLY A 1 93 ? -11.032 -10.759 12.497 1.00 45.69 93 GLY A C 1
ATOM 721 O O . GLY A 1 93 ? -12.160 -10.320 12.701 1.00 45.69 93 GLY A O 1
ATOM 722 N N . ASP A 1 94 ? -10.170 -10.113 11.710 1.00 41.94 94 ASP A N 1
ATOM 723 C CA . ASP A 1 94 ? -10.313 -8.674 11.425 1.00 41.94 94 ASP A CA 1
ATOM 724 C C . ASP A 1 94 ? -10.612 -8.315 9.959 1.00 41.94 94 ASP A C 1
ATOM 726 O O . ASP A 1 94 ? -10.259 -7.235 9.476 1.00 41.94 94 ASP A O 1
ATOM 730 N N . GLU A 1 95 ? -11.323 -9.185 9.239 1.00 43.91 95 GLU A N 1
ATOM 731 C CA . GLU A 1 95 ? -11.777 -8.926 7.859 1.00 43.91 95 GLU A CA 1
ATOM 732 C C . GLU A 1 95 ? -12.536 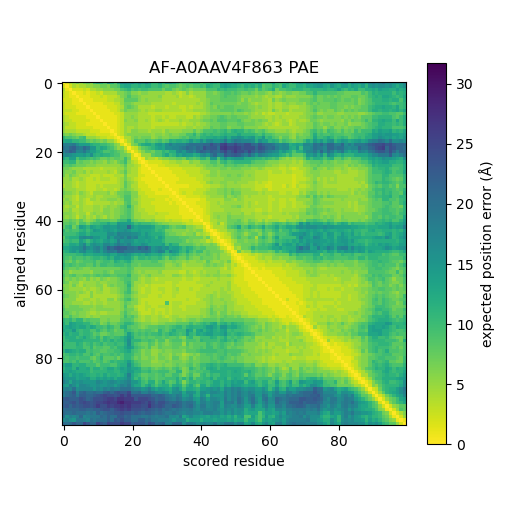-7.586 7.726 1.00 43.91 95 GLU A C 1
ATOM 734 O O . GLU A 1 95 ? -12.493 -6.935 6.680 1.00 43.91 95 GLU A O 1
ATOM 739 N N . LYS A 1 96 ? -13.137 -7.111 8.829 1.00 46.78 96 LYS A N 1
ATOM 740 C CA . LYS A 1 96 ? -13.936 -5.880 8.897 1.00 46.78 96 LYS A CA 1
ATOM 741 C C . LYS A 1 96 ? -13.166 -4.595 9.212 1.00 46.78 96 LYS A C 1
ATOM 743 O O . LYS A 1 96 ? -13.764 -3.523 9.168 1.00 46.78 96 LYS A O 1
ATOM 748 N N . ILE A 1 97 ? -11.867 -4.640 9.530 1.00 52.28 97 ILE A N 1
ATOM 749 C CA . ILE A 1 97 ? -11.157 -3.418 9.968 1.00 52.28 97 ILE A CA 1
ATOM 750 C C . ILE A 1 97 ? -10.802 -2.480 8.795 1.00 52.28 97 ILE A C 1
ATOM 752 O O . ILE A 1 97 ? -10.612 -1.278 8.984 1.00 52.28 97 ILE A O 1
ATOM 756 N N . CYS A 1 98 ? -10.771 -2.998 7.565 1.00 50.50 98 CYS A N 1
ATOM 757 C CA . CYS A 1 98 ? -10.352 -2.256 6.367 1.00 50.50 98 CYS A CA 1
ATOM 758 C C . CYS A 1 98 ? -11.499 -1.828 5.439 1.00 50.50 98 CYS A C 1
ATOM 760 O O . CYS A 1 98 ? -11.224 -1.401 4.318 1.00 50.50 98 CYS A O 1
ATOM 762 N N . THR A 1 99 ? -12.754 -1.990 5.867 1.00 48.38 99 THR A N 1
ATOM 763 C CA . THR A 1 99 ? -13.953 -1.832 5.020 1.00 48.38 99 THR A CA 1
ATOM 764 C C . THR A 1 99 ? -14.621 -0.451 5.140 1.00 48.38 99 THR A C 1
ATOM 766 O O . THR A 1 99 ? -15.710 -0.268 4.609 1.00 48.38 99 THR A O 1
ATOM 769 N N . GLN A 1 100 ? -13.991 0.521 5.816 1.00 39.84 100 GLN A N 1
ATOM 770 C CA . GLN A 1 100 ? -14.444 1.924 5.856 1.00 39.84 100 GLN A CA 1
ATOM 771 C C . GLN A 1 100 ? -13.651 2.825 4.911 1.00 39.84 100 GLN A C 1
ATOM 773 O O . GLN A 1 100 ? -12.407 2.676 4.844 1.00 39.84 100 GLN A O 1
#

Solvent-accessible surface area (backbone atoms only — not comparable to full-atom values): 6058 Å² total; per-residue (Å²): 108,69,72,57,36,52,51,48,48,52,51,51,50,49,52,62,69,73,39,95,76,68,52,52,67,57,49,43,51,51,41,47,64,55,33,46,45,56,48,60,73,44,43,84,67,48,83,77,47,57,72,72,58,52,46,54,50,35,52,55,51,54,54,49,53,32,61,38,68,69,51,62,93,82,57,58,66,68,63,48,46,64,76,60,73,58,80,72,81,92,52,95,85,52,85,71,64,62,75,121